Protein AF-A0AAE2ZR82-F1 (afdb_monomer)

Nearest PDB structures (foldseek):
  6e9b-assembly1_A  TM=3.070E-01  e=3.611E+00  Bacteroides ovatus ATCC 8483
  2bgp-assembly1_A  TM=2.152E-01  e=3.017E+00  Cellvibrio japonicus
  4mxt-assembly1_A-2  TM=1.573E-01  e=1.027E+00  Bacteroides uniformis ATCC 8492
  4gt8-assembly1_A  TM=3.073E-01  e=7.865E+00  Staphylococcus aureus subsp. aureus Mu50
  7nkx-assembly1_A  TM=1.445E-01  e=1.305E+00  Saccharomyces cerevisiae

Foldseek 3Di:
DDPVVVCPFDKDKDKFFLDALVLVVLLDFPLFFKKKKWQAFPPPDPAFDWDFAAPDPPGGTDTDTDHGDGDIDMDTPVVCVVCSVVVRVRQQPAWIWMWTFNDDADPPLDLVVDPDNVVNVVNCVVRGTAKIWTGGGRRGMIMIMGTDDVSVVVCVVVCSVVVRNVD

pLDDT: mean 83.75, std 14.33, range [35.53, 97.88]

Mean predicted aligned error: 7.63 Å

Sequence (167 aa):
MNASDLFQEEIFDFLIDNADYQHVRALLLPSASYIRLYDHYPIASMDWWRVSVPLSETGPNRQVDVSGLRMTVDLKLTEFRDVLGELEKSMIGSGLTLVQSHRPLPGNLHPRGFRREDTMLRVLKKNSAALLVELPHRVETAGFTVFGRRNYDYLVENQIIEAIEGA

Secondary structure (DSSP, 8-state):
--GGGS----EEEEEETT--HHHHHHH--TT--EEEEEEE---SS--SEEEEEESSTTSPEEEEEE----EEEEEEHHHHHHHHHHHHHHHTSS-EEEEEESSPPPTT--GGG-S-HHHHHHHHHHTTEEEEEEESSTTSPEEEEEESHHHHHHHHHTTHHHHHHT-

Organism: NCBI:txid2865987

Solvent-accessible surface area (backbone atoms only — not comparable to full-atom values): 9627 Å² total; per-residue (Å²): 136,66,82,75,72,80,58,76,81,50,65,50,75,50,75,39,72,58,30,47,66,66,57,55,61,67,67,60,57,90,86,31,52,22,33,36,36,43,68,36,54,77,73,79,81,60,64,71,43,78,45,75,45,51,90,45,98,88,46,71,67,40,83,43,72,45,79,60,70,67,39,73,46,80,41,44,40,72,59,44,63,71,45,45,73,60,46,51,69,40,29,72,85,36,44,48,39,39,39,32,9,63,43,84,66,63,92,85,72,52,74,89,77,47,95,44,66,76,58,34,54,53,51,42,46,76,47,37,32,38,35,40,37,42,30,68,37,63,57,32,64,20,44,37,39,32,38,36,61,73,58,46,50,52,36,54,79,67,41,46,57,61,59,60,78,74,106

Structure (mmCIF, N/CA/C/O backbone):
data_AF-A0AAE2ZR82-F1
#
_entry.id   AF-A0AAE2ZR82-F1
#
loop_
_atom_site.group_PDB
_atom_site.id
_atom_site.type_symbol
_atom_site.label_atom_id
_atom_site.label_alt_id
_atom_site.label_comp_id
_atom_site.label_asym_id
_atom_site.label_entity_id
_atom_site.label_seq_id
_atom_site.pdbx_PDB_ins_code
_atom_site.Cartn_x
_atom_site.Cartn_y
_atom_site.Cartn_z
_atom_site.occupancy
_atom_site.B_iso_or_equiv
_atom_site.auth_seq_id
_atom_site.auth_comp_id
_atom_site.auth_asym_id
_atom_site.auth_atom_id
_atom_site.pdbx_PDB_model_num
ATOM 1 N N . MET A 1 1 ? 13.254 7.097 33.124 1.00 43.00 1 MET A N 1
ATOM 2 C CA . MET A 1 1 ? 12.320 6.717 32.044 1.00 43.00 1 MET A CA 1
ATOM 3 C C . MET A 1 1 ? 12.969 7.111 30.733 1.00 43.00 1 MET A C 1
ATOM 5 O O . MET A 1 1 ? 13.147 8.302 30.508 1.00 43.00 1 MET A O 1
ATOM 9 N N . ASN A 1 2 ? 13.430 6.139 29.944 1.00 35.53 2 ASN A N 1
ATOM 10 C CA . ASN A 1 2 ? 14.001 6.416 28.629 1.00 35.53 2 ASN A CA 1
ATOM 11 C C . ASN A 1 2 ? 12.865 6.703 27.643 1.00 35.53 2 ASN A C 1
ATOM 13 O O . ASN A 1 2 ? 11.864 5.994 27.620 1.00 35.53 2 ASN A O 1
ATOM 17 N N . ALA A 1 3 ? 13.039 7.712 26.788 1.00 41.47 3 ALA A N 1
ATOM 18 C CA . ALA A 1 3 ? 12.093 8.038 25.717 1.00 41.47 3 ALA A CA 1
ATOM 19 C C . ALA A 1 3 ? 11.936 6.912 24.665 1.00 41.47 3 ALA A C 1
ATOM 21 O O . ALA A 1 3 ? 11.084 7.011 23.787 1.00 41.47 3 ALA A O 1
ATOM 22 N N . SER A 1 4 ? 12.736 5.843 24.760 1.00 41.78 4 SER A N 1
ATOM 23 C CA . SER A 1 4 ? 12.647 4.640 23.927 1.00 41.78 4 SER A CA 1
ATOM 24 C C . SER A 1 4 ? 11.489 3.710 24.292 1.00 41.78 4 SER A C 1
ATOM 26 O O . SER A 1 4 ? 11.117 2.890 23.462 1.00 41.78 4 SER A O 1
ATOM 28 N N . ASP A 1 5 ? 10.902 3.846 25.486 1.00 39.94 5 ASP A N 1
ATOM 29 C CA . ASP A 1 5 ? 9.822 2.962 25.957 1.00 39.94 5 ASP A CA 1
ATOM 30 C C . ASP A 1 5 ? 8.414 3.522 25.656 1.00 39.94 5 ASP A C 1
ATOM 32 O O . ASP A 1 5 ? 7.413 2.857 25.898 1.00 39.94 5 ASP A O 1
ATOM 36 N N . LEU A 1 6 ? 8.319 4.740 25.099 1.00 39.84 6 LEU A N 1
ATOM 37 C CA . LEU A 1 6 ? 7.052 5.412 24.751 1.00 39.84 6 LEU A CA 1
ATOM 38 C C . LEU A 1 6 ? 6.513 5.056 23.355 1.00 39.84 6 LEU A C 1
ATOM 40 O O . LEU A 1 6 ? 5.432 5.501 22.978 1.00 39.84 6 LEU A O 1
ATOM 44 N N . PHE A 1 7 ? 7.243 4.239 22.599 1.00 44.28 7 PHE A N 1
ATOM 45 C CA . PHE A 1 7 ? 6.804 3.697 21.318 1.00 44.28 7 PHE A CA 1
ATOM 46 C C . PHE A 1 7 ? 7.001 2.185 21.336 1.00 44.28 7 PHE A C 1
ATOM 48 O O . PHE A 1 7 ? 7.851 1.660 20.621 1.00 44.28 7 PHE A O 1
ATOM 55 N N . GLN A 1 8 ? 6.219 1.461 22.143 1.00 50.34 8 GLN A N 1
ATOM 56 C CA . GLN A 1 8 ? 5.951 0.073 21.778 1.00 50.34 8 GLN A CA 1
ATOM 57 C C . GLN A 1 8 ? 5.352 0.113 20.373 1.00 50.34 8 GLN A C 1
ATOM 59 O O . GLN A 1 8 ? 4.306 0.712 20.123 1.00 50.34 8 GLN A O 1
ATOM 64 N N . GLU A 1 9 ? 6.134 -0.386 19.421 1.00 65.00 9 GLU A N 1
ATOM 65 C CA . GLU A 1 9 ? 5.875 -0.267 18.002 1.00 65.00 9 GLU A CA 1
ATOM 66 C C . GLU A 1 9 ? 4.722 -1.200 17.617 1.00 65.00 9 GLU A C 1
ATOM 68 O O . GLU A 1 9 ? 4.932 -2.193 16.941 1.00 65.00 9 GLU A O 1
ATOM 73 N N . GLU A 1 10 ? 3.488 -0.850 17.972 1.00 86.81 10 GLU A N 1
ATOM 74 C CA . GLU A 1 10 ? 2.345 -1.706 17.662 1.00 86.81 10 GLU A CA 1
ATOM 75 C C . GLU A 1 10 ? 2.075 -1.715 16.145 1.00 86.81 10 GLU A C 1
ATOM 77 O O . GLU A 1 10 ? 1.892 -0.666 15.507 1.00 86.81 10 GLU A O 1
ATOM 82 N N . ILE A 1 11 ? 2.174 -2.910 15.572 1.00 92.94 11 ILE A N 1
ATOM 83 C CA . ILE A 1 11 ? 1.832 -3.288 14.203 1.00 92.94 11 ILE A CA 1
ATOM 84 C C . ILE A 1 11 ? 0.891 -4.477 14.364 1.00 92.94 11 ILE A C 1
ATOM 86 O O . ILE A 1 11 ? 1.182 -5.375 15.155 1.00 92.94 11 ILE A O 1
ATOM 90 N N . PHE A 1 12 ? -0.245 -4.434 13.681 1.00 93.75 12 PHE A N 1
ATOM 91 C CA . PHE A 1 12 ? -1.284 -5.449 13.785 1.00 93.75 12 PHE A CA 1
ATOM 92 C C . PHE A 1 12 ? -1.495 -6.060 12.413 1.00 93.75 12 PHE A C 1
ATOM 94 O O . PHE A 1 12 ? -1.880 -5.346 11.489 1.00 93.75 12 PHE A O 1
ATOM 101 N N . ASP A 1 13 ? -1.250 -7.359 12.307 1.00 91.88 13 ASP A N 1
ATOM 102 C CA . ASP A 1 13 ? -1.393 -8.112 11.069 1.00 91.88 13 ASP A CA 1
ATOM 103 C C . ASP A 1 13 ? -2.589 -9.050 11.175 1.00 91.88 13 ASP A C 1
ATOM 105 O O . ASP A 1 13 ? -2.783 -9.711 12.199 1.00 91.88 13 ASP A O 1
ATOM 109 N N . PHE A 1 14 ? -3.381 -9.118 10.114 1.00 90.06 14 PHE A N 1
ATOM 110 C CA . PHE A 1 14 ? -4.465 -10.081 9.985 1.00 90.06 14 PHE A CA 1
ATOM 111 C C . PHE A 1 14 ? -4.608 -10.533 8.535 1.00 90.06 14 PHE A C 1
ATOM 113 O O . PHE A 1 14 ? -4.217 -9.840 7.590 1.00 90.06 14 PHE A O 1
ATOM 120 N N . LEU A 1 15 ? -5.145 -11.739 8.386 1.00 91.00 15 LEU A N 1
ATOM 121 C CA . LEU A 1 15 ? -5.380 -12.385 7.106 1.00 91.00 15 LEU A CA 1
ATOM 122 C C . LEU A 1 15 ? -6.882 -12.498 6.892 1.00 91.00 15 LEU A C 1
ATOM 124 O O . LEU A 1 15 ? -7.609 -12.845 7.818 1.00 91.00 15 LEU A O 1
ATOM 128 N N . ILE A 1 16 ? -7.328 -12.217 5.674 1.00 88.81 16 ILE A N 1
ATOM 129 C CA . ILE A 1 16 ? -8.729 -12.374 5.282 1.00 88.81 16 ILE A CA 1
ATOM 130 C C . ILE A 1 16 ? -8.761 -13.292 4.070 1.00 88.81 16 ILE A C 1
ATOM 132 O O . ILE A 1 16 ? -8.186 -12.970 3.027 1.00 88.81 16 ILE A O 1
ATOM 136 N N . ASP A 1 17 ? -9.415 -14.439 4.220 1.00 88.12 17 ASP A N 1
ATOM 137 C CA . ASP A 1 17 ? -9.638 -15.382 3.129 1.00 88.12 17 ASP A CA 1
ATOM 138 C C . ASP A 1 17 ? -10.736 -14.883 2.191 1.00 88.12 17 ASP A C 1
ATOM 140 O O . ASP A 1 17 ? -11.634 -14.147 2.591 1.00 88.12 17 ASP A O 1
ATOM 144 N N . ASN A 1 18 ? -10.669 -15.294 0.921 1.00 85.62 18 ASN A N 1
ATOM 145 C CA . ASN A 1 18 ? -11.604 -14.867 -0.124 1.00 85.62 18 ASN A CA 1
ATOM 146 C C . ASN A 1 18 ? -11.736 -13.338 -0.242 1.00 85.62 18 ASN A C 1
ATOM 148 O O . ASN A 1 18 ? -12.786 -12.822 -0.633 1.00 85.62 18 ASN A O 1
ATOM 152 N N . ALA A 1 19 ? -10.661 -12.612 0.070 1.00 85.44 19 ALA A N 1
ATOM 153 C CA . ALA A 1 19 ? -10.694 -11.167 0.102 1.00 85.44 19 ALA A CA 1
ATOM 154 C C . ALA A 1 19 ? -10.968 -10.589 -1.292 1.00 85.44 19 ALA A C 1
ATOM 156 O O . ALA A 1 19 ? -10.510 -11.062 -2.341 1.00 85.44 19 ALA A O 1
ATOM 157 N N . ASP A 1 20 ? -11.720 -9.501 -1.285 1.00 83.19 20 ASP A N 1
ATOM 158 C CA . ASP A 1 20 ? -12.062 -8.728 -2.464 1.00 83.19 20 ASP A CA 1
ATOM 159 C C . ASP A 1 20 ? -11.950 -7.226 -2.171 1.00 83.19 20 ASP A C 1
ATOM 161 O O . ASP A 1 20 ? -11.528 -6.782 -1.101 1.00 83.19 20 ASP A O 1
ATOM 165 N N . TYR A 1 21 ? -12.318 -6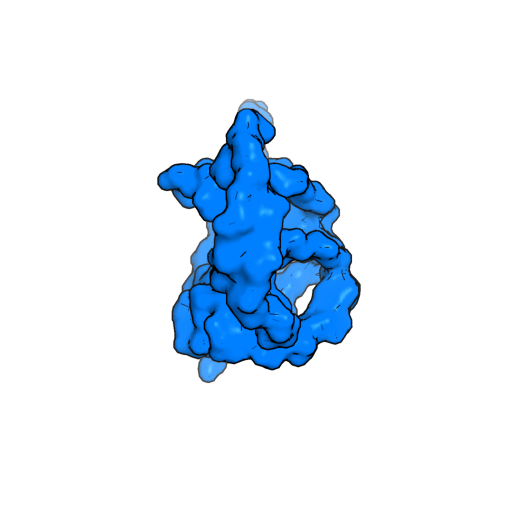.411 -3.150 1.00 81.12 21 TYR A N 1
ATOM 166 C CA . TYR A 1 21 ? -12.215 -4.963 -3.044 1.00 81.12 21 TYR A CA 1
ATOM 167 C C . TYR A 1 21 ? -13.158 -4.346 -1.994 1.00 81.12 21 TYR A C 1
ATOM 169 O O . TYR A 1 21 ? -12.875 -3.239 -1.533 1.00 81.12 21 TYR A O 1
ATOM 177 N N . GLN A 1 22 ? -14.256 -5.008 -1.605 1.00 85.00 22 GLN A N 1
ATOM 178 C CA . GLN A 1 22 ? -15.147 -4.496 -0.558 1.00 85.00 22 GLN A CA 1
ATOM 179 C C . GLN A 1 22 ? -14.446 -4.548 0.797 1.00 85.00 22 GLN A C 1
ATOM 181 O O . GLN A 1 22 ? -14.519 -3.585 1.560 1.00 85.00 22 GLN A O 1
ATOM 186 N N . HIS A 1 23 ? -13.671 -5.605 1.040 1.00 87.75 23 HIS A N 1
ATOM 187 C CA . HIS A 1 23 ? -12.809 -5.716 2.214 1.00 87.75 23 HIS A CA 1
ATOM 188 C C . HIS A 1 23 ? -11.757 -4.602 2.241 1.00 87.75 23 HIS A C 1
ATOM 190 O O . HIS A 1 23 ? -11.628 -3.886 3.234 1.00 87.75 23 HIS A O 1
ATOM 196 N N . VAL A 1 24 ? -11.067 -4.376 1.113 1.00 87.75 24 VAL A N 1
ATOM 197 C CA . VAL A 1 24 ? -10.099 -3.273 0.987 1.00 87.75 24 VAL A CA 1
ATOM 198 C C . VAL A 1 24 ? -10.772 -1.933 1.274 1.00 87.75 24 VAL A C 1
ATOM 200 O O . VAL A 1 24 ? -10.245 -1.144 2.054 1.00 87.75 24 VAL A O 1
ATOM 203 N N . ARG A 1 25 ? -11.950 -1.684 0.689 1.00 88.75 25 ARG A N 1
ATOM 204 C CA . ARG A 1 25 ? -12.726 -0.453 0.887 1.00 88.75 25 ARG A CA 1
ATOM 205 C C . ARG A 1 25 ? -13.078 -0.224 2.353 1.00 88.75 25 ARG A C 1
ATOM 207 O O . ARG A 1 25 ? -12.949 0.905 2.824 1.00 88.75 25 ARG A O 1
ATOM 214 N N . ALA A 1 26 ? -13.548 -1.266 3.034 1.00 89.75 26 ALA A N 1
ATOM 215 C CA . ALA A 1 26 ? -13.963 -1.208 4.429 1.00 89.75 26 ALA A CA 1
ATOM 216 C C . ALA A 1 26 ? -12.782 -0.906 5.364 1.00 89.75 26 ALA A C 1
ATOM 218 O O . ALA A 1 26 ? -12.940 -0.157 6.323 1.00 89.75 26 ALA A O 1
ATOM 219 N N . LEU A 1 27 ? -11.590 -1.415 5.042 1.00 91.44 27 LEU A N 1
ATOM 220 C CA . LEU A 1 27 ? -10.386 -1.268 5.864 1.00 91.44 27 LEU A CA 1
ATOM 221 C C . LEU A 1 27 ? -9.621 0.048 5.646 1.00 91.44 27 LEU A C 1
ATOM 223 O O . LEU A 1 27 ? -8.691 0.341 6.398 1.00 91.44 27 LEU A O 1
ATOM 227 N N . LEU A 1 28 ? -10.001 0.871 4.661 1.00 93.06 28 LEU A N 1
ATOM 228 C CA . LEU A 1 28 ? -9.364 2.172 4.436 1.00 93.06 28 LEU A CA 1
ATOM 229 C C . LEU A 1 28 ? -9.555 3.109 5.634 1.00 93.06 28 LEU A C 1
ATOM 231 O O . LEU A 1 28 ? -10.672 3.485 5.997 1.00 93.06 28 LEU A O 1
ATOM 235 N N . LEU A 1 29 ? -8.445 3.610 6.168 1.00 94.50 29 LEU A N 1
ATOM 236 C CA . LEU A 1 29 ? -8.439 4.473 7.342 1.00 94.50 29 LEU A CA 1
ATOM 237 C C . LEU A 1 29 ? -8.735 5.927 6.946 1.00 94.50 29 LEU A C 1
ATOM 239 O O . LEU A 1 29 ? -7.966 6.524 6.191 1.00 94.50 29 LEU A O 1
ATOM 243 N N . PRO A 1 30 ? -9.789 6.578 7.466 1.00 93.19 30 PRO A N 1
ATOM 244 C CA . PRO A 1 30 ? -10.100 7.966 7.110 1.00 93.19 30 PRO A CA 1
ATOM 245 C C . PRO A 1 30 ? -9.037 8.969 7.590 1.00 93.19 30 PRO A C 1
ATOM 247 O O . PRO A 1 30 ? -8.981 10.092 7.098 1.00 93.19 30 PRO A O 1
ATOM 250 N N . SER A 1 31 ? -8.191 8.576 8.545 1.00 91.94 31 SER A N 1
ATOM 251 C CA . SER A 1 31 ? -7.114 9.398 9.104 1.00 91.94 31 SER A CA 1
ATOM 252 C C . SER A 1 31 ? -5.905 9.558 8.168 1.00 91.94 31 SER A C 1
ATOM 254 O O . SER A 1 31 ? -5.072 10.439 8.403 1.00 91.94 31 SER A O 1
ATOM 256 N N . ALA A 1 32 ? -5.772 8.724 7.130 1.00 95.00 32 ALA A N 1
ATOM 257 C CA . ALA A 1 32 ? -4.605 8.674 6.252 1.00 95.00 32 ALA A CA 1
ATOM 258 C C . ALA A 1 32 ? -4.948 9.110 4.819 1.00 95.00 32 ALA A C 1
ATOM 260 O O . ALA A 1 32 ? -5.743 8.480 4.127 1.00 95.00 32 ALA A O 1
ATOM 261 N N . SER A 1 33 ? -4.338 10.207 4.367 1.00 96.31 33 SER A N 1
ATOM 262 C CA . SER A 1 33 ? -4.772 10.933 3.166 1.00 96.31 33 SER A CA 1
ATOM 263 C C . SER A 1 33 ? -4.122 10.493 1.859 1.00 96.31 33 SER A C 1
ATOM 265 O O . SER A 1 33 ? -4.535 10.985 0.812 1.00 96.31 33 SER A O 1
ATOM 267 N N . TYR A 1 34 ? -3.103 9.639 1.894 1.00 97.69 34 TYR A N 1
ATOM 268 C CA . TYR A 1 34 ? -2.329 9.258 0.713 1.00 97.69 34 TYR A CA 1
ATOM 269 C C . TYR A 1 34 ? -2.387 7.757 0.505 1.00 97.69 34 TYR A C 1
ATOM 271 O O . TYR A 1 34 ? -2.365 6.996 1.471 1.00 97.69 34 TYR A O 1
ATOM 279 N N . ILE A 1 35 ? -2.454 7.351 -0.755 1.00 95.62 35 ILE A N 1
ATOM 280 C CA . ILE A 1 35 ? -2.451 5.961 -1.182 1.00 95.62 35 ILE A CA 1
ATOM 281 C C . ILE A 1 35 ? -1.408 5.807 -2.273 1.00 95.62 35 ILE A C 1
ATOM 283 O O . ILE A 1 35 ? -1.417 6.544 -3.256 1.00 95.62 35 ILE A O 1
ATOM 287 N N . ARG A 1 36 ? -0.531 4.821 -2.106 1.00 95.25 36 ARG A N 1
ATOM 288 C CA . ARG A 1 36 ? 0.356 4.351 -3.160 1.00 95.25 36 ARG A CA 1
ATOM 289 C C . ARG A 1 36 ? -0.045 2.947 -3.570 1.00 95.25 36 ARG A C 1
ATOM 291 O O . ARG A 1 36 ? -0.074 2.044 -2.735 1.00 95.25 36 ARG A O 1
ATOM 298 N N . LEU A 1 37 ? -0.315 2.779 -4.856 1.00 91.50 37 LEU A N 1
ATOM 299 C CA . LEU A 1 37 ? -0.520 1.488 -5.497 1.00 91.50 37 LEU A CA 1
ATOM 300 C C . LEU A 1 37 ? 0.799 1.044 -6.103 1.00 91.50 37 LEU A C 1
ATOM 302 O O . LEU A 1 37 ? 1.376 1.763 -6.917 1.00 91.50 37 LEU A O 1
ATOM 306 N N . TYR A 1 38 ? 1.279 -0.120 -5.697 1.00 89.88 38 TYR A N 1
ATOM 307 C CA . TYR A 1 38 ? 2.506 -0.708 -6.208 1.00 89.88 38 TYR A CA 1
ATOM 308 C C . TYR A 1 38 ? 2.201 -1.722 -7.293 1.00 89.88 38 TYR A C 1
ATOM 310 O O . TYR A 1 38 ? 1.211 -2.449 -7.215 1.00 89.88 38 TYR A O 1
ATOM 318 N N . ASP A 1 39 ? 3.099 -1.789 -8.275 1.00 83.62 39 ASP A N 1
ATOM 319 C CA . ASP A 1 39 ? 3.058 -2.780 -9.346 1.00 83.62 39 ASP A CA 1
ATOM 320 C C . ASP A 1 39 ? 1.705 -2.857 -10.089 1.00 83.62 39 ASP A C 1
ATOM 322 O O . ASP A 1 39 ? 1.363 -3.894 -10.660 1.00 83.62 39 ASP A O 1
ATOM 326 N N . HIS A 1 40 ? 0.934 -1.763 -10.097 1.00 78.06 40 HIS A N 1
ATOM 327 C CA . HIS A 1 40 ? -0.403 -1.730 -10.671 1.00 78.06 40 HIS A CA 1
ATOM 328 C C . HIS A 1 40 ? -0.343 -1.824 -12.198 1.00 78.06 40 HIS A C 1
ATOM 330 O O . HIS A 1 40 ? 0.505 -1.201 -12.847 1.00 78.06 40 HIS A O 1
ATOM 336 N N . TYR A 1 41 ? -1.273 -2.595 -12.760 1.00 72.94 41 TYR A N 1
ATOM 337 C CA . TYR A 1 41 ? -1.388 -2.848 -14.187 1.00 72.94 41 TYR A CA 1
ATOM 338 C C . TYR A 1 41 ? -2.736 -2.319 -14.700 1.00 72.94 41 TYR A C 1
ATOM 340 O O . TYR A 1 41 ? -3.773 -2.927 -14.425 1.00 72.94 41 TYR A O 1
ATOM 348 N N . PRO A 1 42 ? -2.774 -1.202 -15.445 1.00 63.53 42 PRO A N 1
ATOM 349 C CA . PRO A 1 42 ? -3.993 -0.814 -16.137 1.00 63.53 42 PRO A CA 1
ATOM 350 C C . PRO A 1 42 ? -4.257 -1.843 -17.248 1.00 63.53 42 PRO A C 1
ATOM 352 O O . PRO A 1 42 ? -3.535 -1.893 -18.238 1.00 63.53 42 PRO A O 1
ATOM 355 N N . ILE A 1 43 ? -5.292 -2.677 -17.088 1.00 62.22 43 ILE A N 1
ATOM 356 C CA . ILE A 1 43 ? -5.627 -3.791 -18.004 1.00 62.22 43 ILE A CA 1
ATOM 357 C C . ILE A 1 43 ? -5.975 -3.346 -19.443 1.00 62.22 43 ILE A C 1
ATOM 359 O O . ILE A 1 43 ? -6.107 -4.170 -20.344 1.00 62.22 43 ILE A O 1
ATOM 363 N N . ALA A 1 44 ? -6.050 -2.050 -19.729 1.00 50.81 44 ALA A N 1
ATOM 364 C CA . ALA A 1 44 ? -6.260 -1.576 -21.087 1.00 50.81 44 ALA A CA 1
ATOM 365 C C . ALA A 1 44 ? -4.930 -1.446 -21.861 1.00 50.81 44 ALA A C 1
ATOM 367 O O . ALA A 1 44 ? -4.250 -0.424 -21.798 1.00 50.81 44 ALA A O 1
ATOM 368 N N . SER A 1 45 ? -4.634 -2.433 -22.712 1.00 49.69 45 SER A N 1
ATOM 369 C CA . SER A 1 45 ? -3.947 -2.239 -24.008 1.00 49.69 45 SER A CA 1
ATOM 370 C C . SER A 1 45 ? -2.451 -1.879 -24.044 1.00 49.69 45 SER A C 1
ATOM 372 O O . SER A 1 45 ? -1.998 -1.262 -25.005 1.00 49.69 45 SER A O 1
ATOM 374 N N . MET A 1 46 ? -1.641 -2.320 -23.081 1.00 52.19 46 MET A N 1
ATOM 375 C CA . MET A 1 46 ? -0.188 -2.428 -23.301 1.00 52.19 46 MET A CA 1
ATOM 376 C C . MET A 1 46 ? 0.180 -3.870 -23.667 1.00 52.19 46 MET A C 1
ATOM 378 O O . MET A 1 46 ? 0.926 -4.558 -22.965 1.00 52.19 46 MET A O 1
ATOM 382 N N . ASP A 1 47 ? -0.411 -4.320 -24.775 1.00 57.47 47 ASP A N 1
ATOM 383 C CA . ASP A 1 47 ? 0.025 -5.508 -25.499 1.00 57.47 47 ASP A CA 1
ATOM 384 C C . ASP A 1 47 ? 1.424 -5.260 -26.059 1.00 57.47 47 ASP A C 1
ATOM 386 O O . ASP A 1 47 ? 1.720 -4.154 -26.511 1.00 57.47 47 ASP A O 1
ATOM 390 N N . TRP A 1 48 ? 2.266 -6.295 -25.988 1.00 61.22 48 TRP A N 1
ATOM 391 C CA . TRP A 1 48 ? 3.616 -6.406 -26.548 1.00 61.22 48 TRP A CA 1
ATOM 392 C C . TRP A 1 48 ? 3.969 -5.281 -27.526 1.00 61.22 48 TRP A C 1
ATOM 394 O O . TRP A 1 48 ? 3.614 -5.336 -28.704 1.00 61.22 48 TRP A O 1
ATOM 404 N N . TRP A 1 49 ? 4.682 -4.261 -27.048 1.00 74.94 49 TRP A N 1
ATOM 405 C CA . TRP A 1 49 ? 5.169 -3.192 -27.913 1.00 74.94 49 TRP A CA 1
ATOM 406 C C . TRP A 1 49 ? 6.684 -3.233 -27.981 1.00 74.94 49 TRP A C 1
ATOM 408 O O . TRP A 1 49 ? 7.384 -3.500 -26.998 1.00 74.94 49 TRP A O 1
ATOM 418 N N . ARG A 1 50 ? 7.187 -2.955 -29.180 1.00 83.81 50 ARG A N 1
ATOM 419 C CA . ARG A 1 50 ? 8.615 -2.880 -29.432 1.00 83.81 50 ARG A CA 1
ATOM 420 C C . ARG A 1 50 ? 9.106 -1.478 -29.117 1.00 83.81 50 ARG A C 1
ATOM 422 O O . ARG A 1 50 ? 8.600 -0.502 -29.671 1.00 83.81 50 ARG A O 1
ATOM 429 N N . VAL A 1 51 ? 10.088 -1.367 -28.234 1.00 88.88 51 VAL A N 1
ATOM 430 C CA . VAL A 1 51 ? 10.636 -0.080 -27.797 1.00 88.88 51 VAL A CA 1
ATOM 431 C C . VAL A 1 51 ? 12.152 -0.152 -27.661 1.00 88.88 51 VAL A C 1
ATOM 433 O O . VAL A 1 51 ? 12.729 -1.208 -27.409 1.00 88.88 51 VAL A O 1
ATOM 436 N N . SER A 1 52 ? 12.803 0.997 -27.841 1.00 92.56 52 SER A N 1
ATOM 437 C CA . SER A 1 52 ? 14.237 1.164 -27.624 1.00 92.56 52 SER A CA 1
ATOM 438 C C . SER A 1 52 ? 14.488 1.700 -26.215 1.00 92.56 52 SER A C 1
ATOM 440 O O . SER A 1 52 ? 14.270 2.886 -25.974 1.00 92.56 52 SER A O 1
ATOM 442 N N . VAL A 1 53 ? 14.932 0.847 -25.289 1.00 89.25 53 VAL A N 1
ATOM 443 C CA . VAL A 1 53 ? 15.198 1.225 -23.885 1.00 89.25 53 VAL A CA 1
ATOM 444 C C . VAL A 1 53 ? 16.548 0.690 -23.403 1.00 89.25 53 VAL A C 1
ATOM 446 O O . VAL A 1 53 ? 17.003 -0.349 -23.896 1.00 89.25 53 VAL A O 1
ATOM 449 N N . PRO A 1 54 ? 17.231 1.378 -22.473 1.00 91.12 54 PRO A N 1
ATOM 450 C CA . PRO A 1 54 ? 18.438 0.849 -21.856 1.00 91.12 54 PRO A CA 1
ATOM 451 C C . PRO A 1 54 ? 18.063 -0.233 -20.834 1.00 91.12 54 PRO A C 1
ATOM 453 O O . PRO A 1 54 ? 17.107 -0.086 -20.078 1.00 91.12 54 PRO A O 1
ATOM 456 N N . LEU A 1 55 ? 18.824 -1.330 -20.797 1.00 87.00 55 LEU A N 1
ATOM 457 C CA . LEU A 1 55 ? 18.626 -2.405 -19.807 1.00 87.00 55 LEU A CA 1
ATOM 458 C C . LEU A 1 55 ? 19.374 -2.154 -18.483 1.00 87.00 55 LEU A C 1
ATOM 460 O O . LEU A 1 55 ? 19.252 -2.937 -17.546 1.00 87.00 55 LEU A O 1
ATOM 464 N N . SER A 1 56 ? 20.172 -1.089 -18.410 1.00 90.69 56 SER A N 1
ATOM 465 C CA . SER A 1 56 ? 20.902 -0.646 -17.219 1.00 90.69 56 SER A CA 1
ATOM 466 C C . SER A 1 56 ? 21.140 0.864 -17.281 1.00 90.69 56 SER A C 1
ATOM 468 O O . SER A 1 56 ? 21.121 1.439 -18.366 1.00 90.69 56 SER A O 1
ATOM 470 N N . GLU A 1 57 ? 21.411 1.503 -16.139 1.00 87.81 57 GLU A N 1
ATOM 471 C CA . GLU A 1 57 ? 21.587 2.967 -16.045 1.00 87.81 57 GLU A CA 1
ATOM 472 C C . GLU A 1 57 ? 22.644 3.534 -17.007 1.00 87.81 57 GLU A C 1
ATOM 474 O O . GLU A 1 57 ? 22.498 4.642 -17.513 1.00 87.81 57 GLU A O 1
ATOM 479 N N . THR A 1 58 ? 23.704 2.772 -17.278 1.00 94.75 58 THR A N 1
ATOM 480 C CA . THR A 1 58 ? 24.821 3.178 -18.146 1.00 94.75 58 THR A CA 1
ATOM 481 C C . THR A 1 58 ? 24.849 2.439 -19.485 1.00 94.75 58 THR A C 1
ATOM 483 O O . THR A 1 58 ? 25.780 2.612 -20.273 1.00 94.75 58 THR A O 1
ATOM 486 N N . GLY A 1 59 ? 23.867 1.574 -19.747 1.00 93.38 59 GLY A N 1
ATOM 487 C CA . GLY A 1 59 ? 23.828 0.731 -20.937 1.00 93.38 59 GLY A CA 1
ATOM 488 C C . GLY A 1 59 ? 23.297 1.465 -22.173 1.00 93.38 59 GLY A C 1
ATOM 489 O O . GLY A 1 59 ? 22.505 2.397 -22.048 1.00 93.38 59 GLY A O 1
ATOM 490 N N . PRO A 1 60 ? 23.675 1.033 -23.391 1.00 95.19 60 PRO A N 1
ATOM 491 C CA . PRO A 1 60 ? 23.059 1.549 -24.606 1.00 95.19 60 PRO A CA 1
ATOM 492 C C . PRO A 1 60 ? 21.604 1.080 -24.719 1.00 95.19 60 PRO A C 1
ATOM 494 O O . PRO A 1 60 ? 21.248 -0.005 -24.244 1.00 95.19 60 PRO A O 1
ATOM 497 N N . ASN A 1 61 ? 20.781 1.857 -25.424 1.00 93.56 61 ASN A N 1
ATOM 498 C CA . ASN A 1 61 ? 19.417 1.447 -25.741 1.00 93.56 61 ASN A CA 1
ATOM 499 C C . ASN A 1 61 ? 19.409 0.199 -26.632 1.00 93.56 61 ASN A C 1
ATOM 501 O O . ASN A 1 61 ? 20.232 0.048 -27.539 1.00 93.56 61 ASN A O 1
ATOM 505 N N . ARG A 1 62 ? 18.445 -0.690 -26.386 1.00 92.75 62 ARG A N 1
ATOM 506 C CA . ARG A 1 62 ? 18.221 -1.916 -27.155 1.00 92.75 62 ARG A CA 1
ATOM 507 C C . ARG A 1 62 ? 16.766 -1.992 -27.583 1.00 92.75 62 ARG A C 1
ATOM 509 O O . ARG A 1 62 ? 15.882 -1.609 -26.827 1.00 92.75 62 ARG A O 1
ATOM 516 N N . GLN A 1 63 ? 16.536 -2.523 -28.781 1.00 94.75 63 GLN A N 1
ATOM 517 C CA . GLN A 1 63 ? 15.195 -2.847 -29.260 1.00 94.75 63 GLN A CA 1
ATOM 518 C C . GLN A 1 63 ? 14.706 -4.108 -28.550 1.00 94.75 63 GLN A C 1
ATOM 520 O O . GLN A 1 63 ? 15.279 -5.178 -28.756 1.00 94.75 63 GLN A O 1
ATOM 525 N N . VAL A 1 64 ? 13.671 -3.971 -27.729 1.00 88.94 64 VAL A N 1
ATOM 526 C CA . VAL A 1 64 ? 13.076 -5.061 -26.950 1.00 88.94 64 VAL A CA 1
ATOM 527 C C . VAL A 1 64 ? 11.566 -5.066 -27.121 1.00 88.94 64 VAL A C 1
ATOM 529 O O . VAL A 1 64 ? 10.970 -4.020 -27.374 1.00 88.94 64 VAL A O 1
ATOM 532 N N . ASP A 1 65 ? 10.966 -6.239 -26.957 1.00 86.12 65 ASP A N 1
ATOM 533 C CA . ASP A 1 65 ? 9.521 -6.380 -26.836 1.00 86.12 65 ASP A CA 1
ATOM 534 C C . ASP A 1 65 ? 9.166 -6.346 -25.347 1.00 86.12 65 ASP A C 1
ATOM 536 O O . ASP A 1 65 ? 9.680 -7.143 -24.558 1.00 86.12 65 ASP A O 1
ATOM 540 N N . VAL A 1 66 ? 8.335 -5.385 -24.944 1.00 79.94 66 VAL A N 1
ATOM 541 C CA . VAL A 1 66 ? 7.914 -5.239 -23.547 1.00 79.94 66 VAL A CA 1
ATOM 542 C C . VAL A 1 66 ? 6.577 -5.938 -23.359 1.00 79.94 66 VAL A C 1
ATOM 544 O O . VAL A 1 66 ? 5.561 -5.517 -23.907 1.00 79.94 66 VAL A O 1
ATOM 547 N N . SER A 1 67 ? 6.575 -7.002 -22.558 1.00 73.69 67 SER A N 1
ATOM 548 C CA . SER A 1 67 ? 5.362 -7.701 -22.140 1.00 73.69 67 SER A CA 1
ATOM 549 C C . SER A 1 67 ? 4.886 -7.153 -20.791 1.00 73.69 67 SER A C 1
ATOM 551 O O . SER A 1 67 ? 5.283 -7.638 -19.730 1.00 73.69 67 SER A O 1
ATOM 553 N N . GLY A 1 68 ? 4.033 -6.131 -20.852 1.00 70.94 68 GLY A N 1
ATOM 554 C CA . GLY A 1 68 ? 3.380 -5.523 -19.698 1.00 70.94 68 GLY A CA 1
ATOM 555 C C . GLY A 1 68 ? 4.215 -4.468 -18.960 1.00 70.94 68 GLY A C 1
ATOM 556 O O . GLY A 1 68 ? 5.386 -4.668 -18.650 1.00 70.94 68 GLY A O 1
ATOM 557 N N . LEU A 1 69 ? 3.582 -3.331 -18.650 1.00 74.69 69 LEU A N 1
ATOM 558 C CA . LEU A 1 69 ? 4.143 -2.274 -17.808 1.00 74.69 69 LEU A CA 1
ATOM 559 C C . LEU A 1 69 ? 3.479 -2.296 -16.433 1.00 74.69 69 LEU A C 1
ATOM 561 O O . LEU A 1 69 ? 2.266 -2.134 -16.332 1.00 74.69 69 LEU A O 1
ATOM 565 N N . ARG A 1 70 ? 4.276 -2.437 -15.375 1.00 76.88 70 ARG A N 1
ATOM 566 C CA . ARG A 1 70 ? 3.819 -2.228 -13.998 1.00 76.88 70 ARG A CA 1
ATOM 567 C C . ARG A 1 70 ? 4.170 -0.818 -13.561 1.00 76.88 70 ARG A C 1
ATOM 569 O O . ARG A 1 70 ? 5.298 -0.373 -13.760 1.00 76.88 70 ARG A O 1
ATOM 576 N N . MET A 1 71 ? 3.209 -0.123 -12.969 1.00 82.00 71 MET A N 1
ATOM 577 C CA . MET A 1 71 ? 3.379 1.255 -12.529 1.00 82.00 71 MET A CA 1
ATOM 578 C C . MET A 1 71 ? 3.161 1.366 -11.026 1.00 82.00 71 MET A C 1
ATOM 580 O O . MET A 1 71 ? 2.280 0.725 -10.459 1.00 82.00 71 MET A O 1
ATOM 584 N N . THR A 1 72 ? 3.950 2.226 -10.389 1.00 86.69 72 THR A N 1
ATOM 585 C CA . THR A 1 72 ? 3.625 2.721 -9.052 1.00 86.69 72 THR A CA 1
ATOM 586 C C . THR A 1 72 ? 2.833 4.013 -9.205 1.00 86.69 72 THR A C 1
ATOM 588 O O . THR A 1 72 ? 3.283 4.920 -9.905 1.00 86.69 72 THR A O 1
ATOM 591 N N . VAL A 1 73 ? 1.657 4.088 -8.585 1.00 89.19 73 VAL A N 1
ATOM 592 C CA . VAL A 1 73 ? 0.737 5.226 -8.706 1.00 89.19 73 VAL A CA 1
ATOM 593 C C . VAL A 1 73 ? 0.498 5.829 -7.329 1.00 89.19 73 VAL A C 1
ATOM 595 O O . VAL A 1 73 ? 0.156 5.110 -6.394 1.00 89.19 73 VAL A O 1
ATOM 598 N N . ASP A 1 74 ? 0.664 7.144 -7.218 1.00 91.69 74 ASP A N 1
ATOM 599 C CA . ASP A 1 74 ? 0.374 7.921 -6.014 1.00 91.69 74 ASP A CA 1
ATOM 600 C C . ASP A 1 74 ? -0.937 8.688 -6.177 1.00 91.69 74 ASP A C 1
ATOM 602 O O . ASP A 1 74 ? -1.118 9.412 -7.156 1.00 91.69 74 ASP A O 1
ATOM 606 N N . LEU A 1 75 ? -1.836 8.552 -5.206 1.00 92.81 75 LEU A N 1
ATOM 607 C CA . LEU A 1 75 ? -3.166 9.155 -5.200 1.00 92.81 75 LEU A CA 1
ATOM 608 C C . LEU A 1 75 ? -3.474 9.743 -3.823 1.00 92.81 75 LEU A C 1
ATOM 610 O O . LEU A 1 75 ? -2.988 9.262 -2.792 1.00 92.81 75 LEU A O 1
ATOM 614 N N . LYS A 1 76 ? -4.342 10.754 -3.770 1.00 95.25 76 LYS A N 1
ATOM 615 C CA . LYS A 1 76 ? -5.005 11.104 -2.506 1.00 95.25 76 LYS A CA 1
ATOM 616 C C . LYS A 1 76 ? -6.100 10.087 -2.194 1.00 95.25 76 LYS A C 1
ATOM 618 O O . LYS A 1 76 ? -6.720 9.542 -3.099 1.00 95.25 76 LYS A O 1
ATOM 623 N N . LEU A 1 77 ? -6.416 9.889 -0.913 1.00 92.75 77 LEU A N 1
ATOM 624 C CA . LEU A 1 77 ? -7.493 8.995 -0.472 1.00 92.75 77 LEU A CA 1
ATOM 625 C C . LEU A 1 77 ? -8.836 9.353 -1.122 1.00 92.75 77 LEU A C 1
ATOM 627 O O . LEU A 1 77 ? -9.599 8.462 -1.476 1.00 92.75 77 LEU A O 1
ATOM 631 N N . THR A 1 78 ? -9.131 10.646 -1.270 1.00 91.50 78 THR A N 1
ATOM 632 C CA . THR A 1 78 ? -10.367 11.114 -1.912 1.00 91.50 78 THR A CA 1
ATOM 633 C C . THR A 1 78 ? -10.438 10.667 -3.368 1.00 91.50 78 THR A C 1
ATOM 635 O O . THR A 1 78 ? -11.424 10.064 -3.760 1.00 91.50 78 THR A O 1
ATOM 638 N N . GLU A 1 79 ? -9.357 10.864 -4.124 1.00 91.88 79 GLU A N 1
ATOM 639 C CA . GLU A 1 79 ? -9.258 10.455 -5.531 1.00 91.88 79 GLU A CA 1
ATOM 640 C C . GLU A 1 79 ? -9.299 8.928 -5.660 1.00 91.88 79 GLU A C 1
ATOM 642 O O . GLU A 1 79 ? -9.990 8.389 -6.517 1.00 91.88 79 GLU A O 1
ATOM 647 N N . PHE A 1 80 ? -8.611 8.215 -4.763 1.00 89.75 80 PHE A N 1
ATOM 648 C CA . PHE A 1 80 ? -8.626 6.757 -4.729 1.00 89.75 80 PHE A CA 1
ATOM 649 C C . PHE A 1 80 ? -10.034 6.195 -4.512 1.00 89.75 80 PHE A C 1
ATOM 651 O O . PHE A 1 80 ? -10.406 5.216 -5.151 1.00 89.75 80 PHE A O 1
ATOM 658 N N . ARG A 1 81 ? -10.832 6.811 -3.630 1.00 86.62 81 ARG A N 1
ATOM 659 C CA . ARG A 1 81 ? -12.221 6.393 -3.381 1.00 86.62 81 ARG A CA 1
ATOM 660 C C . ARG A 1 81 ? -13.099 6.538 -4.620 1.00 86.62 81 ARG A C 1
ATOM 662 O O . ARG A 1 81 ? -13.969 5.692 -4.814 1.00 86.62 81 ARG A O 1
ATOM 669 N N . ASP A 1 82 ? -12.852 7.554 -5.441 1.00 87.12 82 ASP A N 1
ATOM 670 C CA . ASP A 1 82 ? -13.599 7.784 -6.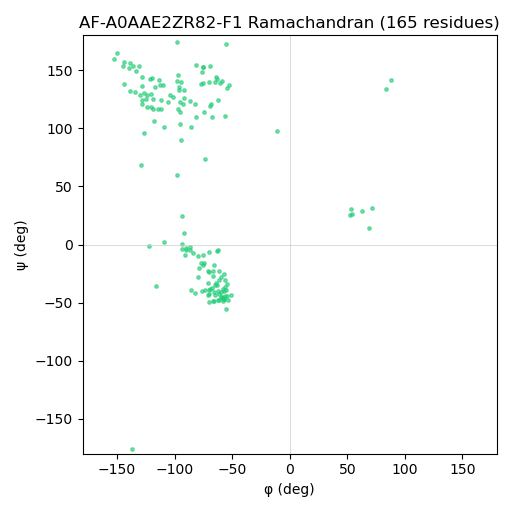679 1.00 87.12 82 ASP A CA 1
ATOM 671 C C . ASP A 1 82 ? -13.263 6.723 -7.739 1.00 87.12 82 ASP A C 1
ATOM 673 O O . ASP A 1 82 ? -14.158 6.214 -8.412 1.00 87.12 82 ASP A O 1
ATOM 677 N N . VAL A 1 83 ? -11.991 6.320 -7.834 1.00 84.12 83 VAL A N 1
ATOM 678 C CA . VAL A 1 83 ? -11.530 5.331 -8.828 1.00 84.12 83 VAL A CA 1
ATOM 679 C C . VAL A 1 83 ? -11.583 3.881 -8.338 1.00 84.12 83 VAL A C 1
ATOM 681 O O . VAL A 1 83 ? -11.327 2.961 -9.111 1.00 84.12 83 VAL A O 1
ATOM 684 N N . LEU A 1 84 ? -11.931 3.630 -7.071 1.00 79.88 84 LEU A N 1
ATOM 685 C CA . LEU A 1 84 ? -11.898 2.284 -6.485 1.00 79.88 84 LEU A CA 1
ATOM 686 C C . LEU A 1 84 ? -12.783 1.283 -7.247 1.00 79.88 84 LEU A C 1
ATOM 688 O O . LEU A 1 84 ? -12.391 0.136 -7.446 1.00 79.88 84 LEU A O 1
ATOM 692 N N . GLY A 1 85 ? -13.953 1.726 -7.716 1.00 75.88 85 GLY A N 1
ATOM 693 C CA . GLY A 1 85 ? -14.844 0.897 -8.538 1.00 75.88 85 GLY A CA 1
ATOM 694 C C . GLY A 1 85 ? -14.320 0.647 -9.959 1.00 75.88 85 GLY A C 1
ATOM 695 O O . GLY A 1 85 ? -14.691 -0.336 -10.598 1.00 75.88 85 GLY A O 1
ATOM 696 N N . GLU A 1 86 ? -13.439 1.507 -10.472 1.00 78.31 86 GLU A N 1
ATOM 697 C CA . GLU A 1 86 ? -12.740 1.273 -11.740 1.00 78.31 86 GLU A CA 1
ATOM 698 C C . GLU A 1 86 ? -11.619 0.244 -11.554 1.00 78.31 86 GLU A C 1
ATOM 700 O O . GLU A 1 86 ? -11.459 -0.655 -12.384 1.00 78.31 86 GLU A O 1
ATOM 705 N N . LEU A 1 87 ? -10.903 0.325 -10.425 1.00 75.31 87 LEU A N 1
ATOM 706 C CA . LEU A 1 87 ? -9.855 -0.622 -10.040 1.00 75.31 87 LEU A CA 1
ATOM 707 C C . LEU A 1 87 ? -10.394 -2.033 -9.798 1.00 75.31 87 LEU A C 1
ATOM 709 O O . LEU A 1 87 ? -9.716 -2.998 -10.131 1.00 75.31 87 LEU A O 1
ATOM 713 N N . GLU A 1 88 ? -11.622 -2.179 -9.293 1.00 73.44 88 GLU A N 1
ATOM 714 C CA . GLU A 1 88 ? -12.271 -3.490 -9.158 1.00 73.44 88 GLU A CA 1
ATOM 715 C C . GLU A 1 88 ? -12.222 -4.274 -10.476 1.00 73.44 88 GLU A C 1
ATOM 717 O O . GLU A 1 88 ? -11.897 -5.459 -10.480 1.00 73.44 88 GLU A O 1
ATOM 722 N N . LYS A 1 89 ? -12.495 -3.607 -11.605 1.00 70.81 89 LYS A N 1
ATOM 723 C CA . LYS A 1 89 ? -12.531 -4.245 -12.926 1.00 70.81 89 LYS A CA 1
ATOM 724 C C . LYS A 1 89 ? -11.141 -4.638 -13.422 1.00 70.81 89 LYS A C 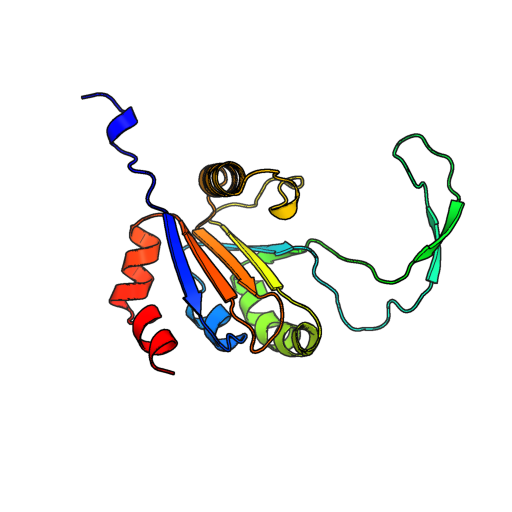1
ATOM 726 O O . LYS A 1 89 ? -11.022 -5.652 -14.105 1.00 70.81 89 LYS A O 1
ATOM 731 N N . SER A 1 90 ? -10.101 -3.871 -13.085 1.00 65.38 90 SER A N 1
ATOM 732 C CA . SER A 1 90 ? -8.717 -4.212 -13.443 1.00 65.38 90 SER A CA 1
ATOM 733 C C . SER A 1 90 ? -8.111 -5.265 -12.509 1.00 65.38 90 SER A C 1
ATOM 735 O O . SER A 1 90 ? -7.303 -6.078 -12.939 1.00 65.38 90 SER A O 1
ATOM 737 N N . MET A 1 91 ? -8.555 -5.341 -11.256 1.00 62.09 91 MET A N 1
ATOM 738 C CA . MET A 1 91 ? -8.058 -6.313 -10.280 1.00 62.09 91 MET A CA 1
ATOM 739 C C . MET A 1 91 ? -8.572 -7.746 -10.479 1.00 62.09 91 MET A C 1
ATOM 741 O O . MET A 1 91 ? -8.058 -8.669 -9.852 1.00 62.09 91 MET A O 1
ATOM 745 N N . ILE A 1 92 ? -9.548 -7.973 -11.369 1.00 57.38 92 ILE A N 1
ATOM 746 C CA . ILE A 1 92 ? -10.084 -9.319 -11.661 1.00 57.38 92 ILE A CA 1
ATOM 747 C C . ILE A 1 92 ? -8.977 -10.285 -12.132 1.00 57.38 92 ILE A C 1
ATOM 749 O O . ILE A 1 92 ? -9.105 -11.488 -11.926 1.00 57.38 92 ILE A O 1
ATOM 753 N N . GLY A 1 93 ? -7.882 -9.775 -12.712 1.00 61.62 93 GLY A N 1
ATOM 754 C CA . GLY A 1 93 ? -6.736 -10.583 -13.152 1.00 61.62 93 GLY A CA 1
ATOM 755 C C . GLY A 1 93 ? -5.384 -10.213 -12.534 1.00 61.62 93 GLY A C 1
ATOM 756 O O . GLY A 1 93 ? -4.387 -10.853 -12.858 1.00 61.62 93 GLY A O 1
ATOM 757 N N . SER A 1 94 ? -5.315 -9.191 -11.678 1.00 66.62 94 SER A N 1
ATOM 758 C CA . SER A 1 94 ? -4.058 -8.718 -11.092 1.00 66.62 94 SER A CA 1
ATOM 759 C C . SER A 1 94 ? -4.239 -8.382 -9.621 1.00 66.62 94 SER A C 1
ATOM 761 O O . SER A 1 94 ? -5.165 -7.654 -9.269 1.00 66.62 94 SER A O 1
ATOM 763 N N . GLY A 1 95 ? -3.329 -8.862 -8.777 1.00 78.75 95 GLY A N 1
ATOM 764 C CA . GLY A 1 95 ? -3.271 -8.466 -7.376 1.00 78.75 95 GLY A CA 1
ATOM 765 C C . GLY A 1 95 ? -3.152 -6.965 -7.139 1.00 78.75 95 GLY A C 1
ATOM 766 O O . GLY A 1 95 ? -2.924 -6.162 -8.046 1.00 78.75 95 GLY A O 1
ATOM 767 N N . LEU A 1 96 ? -3.258 -6.601 -5.869 1.00 86.19 96 LEU A N 1
ATOM 768 C CA . LEU A 1 96 ? -3.152 -5.256 -5.347 1.00 86.19 96 LEU A CA 1
ATOM 769 C C . LEU A 1 96 ? -2.140 -5.244 -4.200 1.00 86.19 96 LEU A C 1
ATOM 771 O O . LEU A 1 96 ? -2.328 -5.903 -3.181 1.00 86.19 96 LEU A O 1
ATOM 775 N N . THR A 1 97 ? -1.096 -4.434 -4.343 1.00 91.62 97 THR A N 1
ATOM 776 C CA . THR A 1 97 ? -0.259 -4.024 -3.216 1.00 91.62 97 THR A CA 1
ATOM 777 C C . THR A 1 97 ? -0.482 -2.535 -2.993 1.00 91.62 97 THR A C 1
ATOM 779 O O . THR A 1 97 ? -0.194 -1.721 -3.871 1.00 91.62 97 THR A O 1
ATOM 782 N N . LEU A 1 98 ? -1.015 -2.173 -1.831 1.00 93.69 98 LEU A N 1
ATOM 783 C CA . LEU A 1 98 ? -1.400 -0.805 -1.499 1.00 93.69 98 LEU A CA 1
ATOM 784 C C . LEU A 1 98 ? -0.782 -0.400 -0.168 1.00 93.69 98 LEU A C 1
ATOM 786 O O . LEU A 1 98 ? -0.852 -1.148 0.799 1.00 93.69 98 LEU A O 1
ATOM 790 N N . VAL A 1 99 ? -0.236 0.812 -0.093 1.00 97.12 99 VAL A N 1
ATOM 791 C CA . VAL A 1 99 ? 0.098 1.445 1.188 1.00 97.12 99 VAL A CA 1
ATOM 792 C C . VAL A 1 99 ? -0.695 2.730 1.335 1.00 97.12 99 VAL A C 1
ATOM 794 O O . VAL A 1 99 ? -0.615 3.619 0.488 1.00 97.12 99 VAL A O 1
ATOM 797 N N . GLN A 1 100 ? -1.426 2.838 2.438 1.00 97.56 100 GLN A N 1
ATOM 798 C CA . GLN A 1 100 ? -2.058 4.070 2.874 1.00 97.56 100 GLN A CA 1
ATOM 799 C C . GLN A 1 100 ? -1.167 4.768 3.903 1.00 97.56 100 GLN A C 1
ATOM 801 O O . GLN A 1 100 ? -0.653 4.128 4.822 1.00 97.56 100 GLN A O 1
ATOM 806 N N . SER A 1 101 ? -0.993 6.081 3.789 1.00 97.88 101 SER A N 1
ATOM 807 C CA . SER A 1 101 ? -0.104 6.854 4.659 1.00 97.88 101 SER A CA 1
ATOM 808 C C . SER A 1 101 ? -0.642 8.251 4.978 1.00 97.88 101 SER A C 1
ATOM 810 O O . SER A 1 101 ? -1.447 8.835 4.251 1.00 97.88 101 SER A O 1
ATOM 812 N N . HIS A 1 102 ? -0.183 8.826 6.093 1.00 96.25 102 HIS A N 1
ATOM 813 C CA . HIS A 1 102 ? -0.544 10.195 6.495 1.00 96.25 102 HIS A CA 1
ATOM 814 C C . HIS A 1 102 ? 0.219 11.275 5.710 1.00 96.25 102 HIS A C 1
ATOM 816 O O . HIS A 1 102 ? -0.158 12.446 5.726 1.00 96.25 102 HIS A O 1
ATOM 822 N N . ARG A 1 103 ? 1.309 10.895 5.036 1.00 95.56 103 ARG A N 1
ATOM 823 C CA . ARG A 1 103 ? 2.158 11.759 4.203 1.00 95.56 103 ARG A CA 1
ATOM 824 C C . ARG A 1 103 ? 2.559 11.005 2.932 1.00 95.56 103 ARG A C 1
ATOM 826 O O . ARG A 1 103 ? 2.589 9.774 2.980 1.00 95.56 103 ARG A O 1
ATOM 833 N N . PRO A 1 104 ? 2.910 11.693 1.832 1.00 95.38 104 PRO A N 1
ATOM 834 C CA . PRO A 1 104 ? 3.457 11.028 0.654 1.00 95.38 104 PRO A CA 1
ATOM 835 C C . PRO A 1 104 ? 4.682 10.183 1.015 1.00 95.38 104 PRO A C 1
ATOM 837 O O . PRO A 1 104 ? 5.559 10.640 1.752 1.00 95.38 104 PRO A O 1
ATOM 840 N N . LEU A 1 105 ? 4.745 8.958 0.494 1.00 95.06 105 LEU A N 1
ATOM 841 C CA . LEU A 1 105 ? 5.898 8.081 0.687 1.00 95.06 105 LEU A CA 1
ATOM 842 C C . LEU A 1 105 ? 7.072 8.527 -0.207 1.00 95.06 105 LEU A C 1
ATOM 844 O O . LEU A 1 105 ? 6.841 8.991 -1.329 1.00 95.06 105 LEU A O 1
ATOM 848 N N . PRO A 1 106 ? 8.337 8.339 0.220 1.00 94.25 106 PRO A N 1
ATOM 849 C CA . PRO A 1 106 ? 9.502 8.586 -0.634 1.00 94.25 106 PRO A CA 1
ATOM 850 C C . PRO A 1 106 ? 9.392 7.834 -1.965 1.00 94.25 106 PRO A C 1
ATOM 852 O O . PRO A 1 106 ? 9.002 6.669 -1.975 1.00 94.25 106 PRO A O 1
ATOM 855 N N . GLY A 1 107 ? 9.729 8.466 -3.093 1.00 90.31 107 GLY A N 1
ATOM 856 C CA . GLY A 1 107 ? 9.497 7.889 -4.430 1.00 90.31 107 GLY A CA 1
ATOM 857 C C . GLY A 1 107 ? 10.221 6.563 -4.706 1.00 90.31 107 GLY A C 1
ATOM 858 O O . GLY A 1 107 ? 9.778 5.780 -5.534 1.00 90.31 107 GLY A O 1
ATOM 859 N N . ASN A 1 108 ? 11.301 6.277 -3.980 1.00 88.75 108 ASN A N 1
ATOM 860 C CA . ASN A 1 108 ? 12.070 5.034 -4.075 1.00 88.75 108 ASN A CA 1
ATOM 861 C C . ASN A 1 108 ? 11.644 3.955 -3.061 1.00 88.75 108 ASN A C 1
ATOM 863 O O . ASN A 1 108 ? 12.254 2.887 -3.011 1.00 88.75 108 ASN A O 1
ATOM 867 N N . LEU A 1 109 ? 10.646 4.226 -2.217 1.00 92.69 109 LEU A 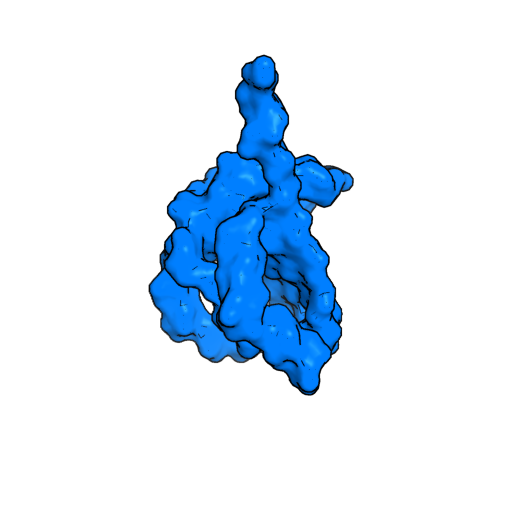N 1
ATOM 868 C CA . LEU A 1 109 ? 10.191 3.275 -1.212 1.00 92.69 109 LEU A CA 1
ATOM 869 C C . LEU A 1 109 ? 9.247 2.250 -1.844 1.00 92.69 109 LEU A C 1
ATOM 871 O O . LEU A 1 109 ? 8.108 2.588 -2.166 1.00 92.69 109 LEU A O 1
ATOM 875 N N . HIS A 1 110 ? 9.711 1.004 -1.966 1.00 91.50 110 HIS A N 1
ATOM 876 C CA . HIS A 1 110 ? 8.958 -0.119 -2.528 1.00 91.50 110 HIS A CA 1
ATOM 877 C C . HIS A 1 110 ? 8.978 -1.336 -1.577 1.00 91.50 110 HIS A C 1
ATOM 879 O O . HIS A 1 110 ? 10.072 -1.806 -1.255 1.00 91.50 110 HIS A O 1
ATOM 885 N N . PRO A 1 111 ? 7.821 -1.894 -1.156 1.00 88.00 111 PRO A N 1
ATOM 886 C CA . PRO A 1 111 ? 7.744 -3.027 -0.222 1.00 88.00 111 PRO A CA 1
ATOM 887 C C . PRO A 1 111 ? 8.566 -4.249 -0.662 1.00 88.00 111 PRO A C 1
ATOM 889 O O . PRO A 1 111 ? 9.369 -4.783 0.097 1.00 88.00 111 PRO A O 1
ATOM 892 N N . ARG A 1 112 ? 8.488 -4.610 -1.949 1.00 86.00 112 ARG A N 1
ATOM 893 C CA . ARG A 1 112 ? 9.262 -5.729 -2.528 1.00 86.00 112 ARG A CA 1
ATOM 894 C C . ARG A 1 112 ? 10.774 -5.483 -2.654 1.00 86.00 112 ARG A C 1
ATOM 896 O O . ARG A 1 112 ? 11.508 -6.388 -3.033 1.00 86.00 112 ARG A O 1
ATOM 903 N N . GLY A 1 113 ? 11.255 -4.272 -2.360 1.00 86.94 113 GLY A N 1
ATOM 904 C CA . GLY A 1 113 ? 12.685 -3.944 -2.383 1.00 86.94 113 GLY A CA 1
ATOM 905 C C . GLY A 1 113 ? 13.446 -4.406 -1.135 1.00 86.94 113 GLY A C 1
ATOM 906 O O . GLY A 1 113 ? 14.677 -4.357 -1.105 1.00 86.94 113 GLY A O 1
ATOM 907 N N . PHE A 1 114 ? 12.738 -4.849 -0.094 1.00 91.00 114 PHE A N 1
ATOM 908 C CA . PHE A 1 114 ? 13.335 -5.274 1.168 1.00 91.00 114 PHE A CA 1
ATOM 909 C C . PHE A 1 114 ? 13.559 -6.787 1.200 1.00 91.00 114 PHE A C 1
ATOM 911 O O . PHE A 1 114 ? 12.712 -7.571 0.795 1.00 91.00 114 PHE A O 1
ATOM 918 N N . ARG A 1 115 ? 14.702 -7.212 1.753 1.00 90.50 115 ARG A N 1
ATOM 919 C CA . ARG A 1 115 ? 15.013 -8.642 1.956 1.00 90.50 115 ARG A CA 1
ATOM 920 C C . ARG A 1 115 ? 14.329 -9.252 3.177 1.00 90.50 115 ARG A C 1
ATOM 922 O O . ARG A 1 115 ? 14.296 -10.469 3.303 1.00 90.50 115 ARG A O 1
ATOM 929 N N . ARG A 1 116 ? 13.896 -8.413 4.117 1.00 91.62 116 ARG A N 1
ATOM 930 C CA . ARG A 1 116 ? 13.270 -8.831 5.369 1.00 91.62 116 ARG A CA 1
ATOM 931 C C . ARG A 1 116 ? 12.032 -7.989 5.626 1.00 91.62 116 ARG A C 1
ATOM 933 O O . ARG A 1 116 ? 12.105 -6.758 5.586 1.00 91.62 116 ARG A O 1
ATOM 940 N N . GLU A 1 117 ? 10.944 -8.668 5.942 1.00 90.12 117 GLU A N 1
ATOM 941 C CA . GLU A 1 117 ? 9.640 -8.079 6.236 1.00 90.12 117 GLU A CA 1
ATOM 942 C C . GLU A 1 117 ? 9.689 -7.125 7.438 1.00 90.12 117 GLU A C 1
ATOM 944 O O . GLU A 1 117 ? 9.266 -5.980 7.342 1.00 90.12 117 GLU A O 1
ATOM 949 N N . ASP A 1 118 ? 10.348 -7.514 8.532 1.00 90.88 118 ASP A N 1
ATOM 950 C CA . 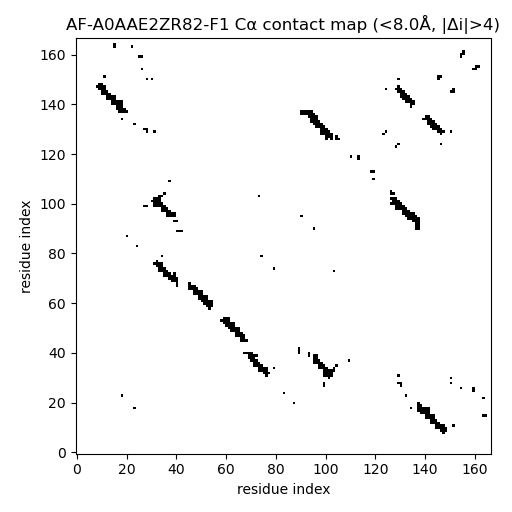ASP A 1 118 ? 10.524 -6.664 9.721 1.00 90.88 118 ASP A CA 1
ATOM 951 C C . ASP A 1 118 ? 11.185 -5.305 9.417 1.00 90.88 118 ASP A C 1
ATOM 953 O O . ASP A 1 118 ? 10.971 -4.289 10.084 1.00 90.88 118 ASP A O 1
ATOM 957 N N . THR A 1 119 ? 12.040 -5.271 8.401 1.00 92.62 119 THR A N 1
ATOM 958 C CA . THR A 1 119 ? 12.746 -4.073 7.963 1.00 92.62 119 THR A CA 1
ATOM 959 C C . THR A 1 119 ? 11.849 -3.234 7.067 1.00 92.62 119 THR A C 1
ATOM 961 O O . THR A 1 119 ? 11.785 -2.021 7.260 1.00 92.62 119 THR A O 1
ATOM 964 N N . MET A 1 120 ? 11.109 -3.875 6.160 1.00 94.81 120 MET A N 1
ATOM 965 C CA . MET A 1 120 ? 10.063 -3.231 5.366 1.00 94.81 120 MET A CA 1
ATOM 966 C C . MET A 1 120 ? 9.038 -2.535 6.268 1.00 94.81 120 MET A C 1
ATOM 968 O O . MET A 1 120 ? 8.847 -1.325 6.150 1.00 94.81 120 MET A O 1
ATOM 972 N N . LEU A 1 121 ? 8.438 -3.267 7.210 1.00 94.62 121 LEU A N 1
ATOM 973 C CA . LEU A 1 121 ? 7.397 -2.770 8.110 1.00 94.62 121 LEU A CA 1
ATOM 974 C C . LEU A 1 121 ? 7.880 -1.578 8.946 1.00 94.62 121 LEU A C 1
ATOM 976 O O . LEU A 1 121 ? 7.213 -0.543 9.004 1.00 94.62 121 LEU A O 1
ATOM 980 N N . ARG A 1 122 ? 9.088 -1.654 9.521 1.00 93.12 122 ARG A N 1
ATOM 981 C CA . ARG A 1 122 ? 9.682 -0.522 10.257 1.00 93.12 122 ARG A CA 1
ATOM 982 C C . ARG A 1 122 ? 9.908 0.700 9.372 1.00 93.12 122 ARG A C 1
ATOM 984 O O . ARG A 1 122 ? 9.689 1.824 9.822 1.00 93.12 122 ARG A O 1
ATOM 991 N N . VAL A 1 123 ? 10.363 0.518 8.131 1.00 94.75 123 VAL A N 1
ATOM 992 C CA . VAL A 1 123 ? 10.581 1.644 7.210 1.00 94.75 123 VAL A CA 1
ATOM 993 C C . VAL A 1 123 ? 9.254 2.260 6.771 1.00 94.75 123 VAL A C 1
ATOM 995 O O . VAL A 1 123 ? 9.142 3.486 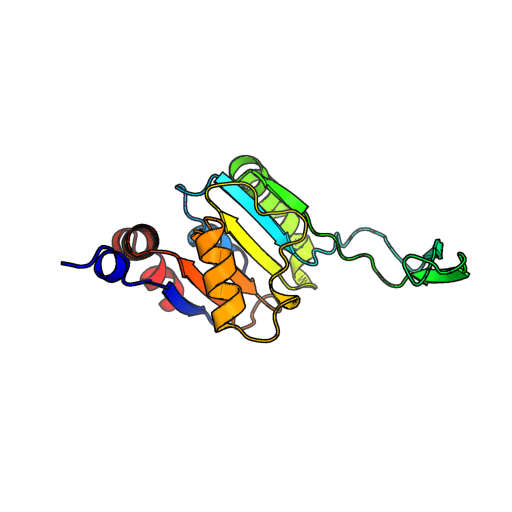6.783 1.00 94.75 123 VAL A O 1
ATOM 998 N N . LEU A 1 124 ? 8.241 1.454 6.449 1.00 95.56 124 LEU A N 1
ATOM 999 C CA . LEU A 1 124 ? 6.894 1.942 6.138 1.00 95.56 124 LEU A CA 1
ATOM 1000 C C . LEU A 1 124 ? 6.329 2.756 7.309 1.00 95.56 124 LEU A C 1
ATOM 1002 O O . LEU A 1 124 ? 5.930 3.908 7.125 1.00 95.56 124 LEU A O 1
ATOM 1006 N N . LYS A 1 125 ? 6.414 2.225 8.533 1.00 94.00 125 LYS A N 1
ATOM 1007 C CA . LYS A 1 125 ? 5.989 2.921 9.755 1.00 94.00 125 LYS A CA 1
ATOM 1008 C C . LYS A 1 125 ? 6.708 4.258 9.950 1.00 94.00 125 LYS A C 1
ATOM 1010 O O . LYS A 1 125 ? 6.062 5.279 10.181 1.00 94.00 125 LYS A O 1
ATOM 1015 N N . LYS A 1 126 ? 8.039 4.292 9.789 1.00 94.38 126 LYS A N 1
ATOM 1016 C CA . LYS A 1 126 ? 8.838 5.536 9.857 1.00 94.38 126 LYS A CA 1
ATOM 1017 C C . LYS A 1 126 ? 8.416 6.573 8.816 1.00 94.38 126 LYS A C 1
ATOM 1019 O O . LYS A 1 126 ? 8.544 7.769 9.063 1.00 94.38 126 LYS A O 1
ATOM 1024 N N . ASN A 1 127 ? 7.880 6.126 7.685 1.00 95.50 127 ASN A N 1
ATOM 1025 C CA . ASN A 1 127 ? 7.342 6.982 6.631 1.00 95.50 127 ASN A CA 1
ATOM 1026 C C . ASN A 1 127 ? 5.829 7.215 6.765 1.00 95.50 127 ASN A C 1
ATOM 1028 O O . ASN A 1 127 ? 5.166 7.583 5.801 1.00 95.50 127 ASN A O 1
ATOM 1032 N N . SER A 1 128 ? 5.290 7.085 7.983 1.00 95.12 128 SER A N 1
ATOM 1033 C CA . SER A 1 128 ? 3.893 7.396 8.305 1.00 95.12 128 SER A CA 1
ATOM 1034 C C . SER A 1 128 ? 2.871 6.524 7.567 1.00 95.12 128 SER A C 1
ATOM 1036 O O . SER A 1 128 ? 1.758 6.993 7.308 1.00 95.12 128 SER A O 1
ATOM 1038 N N . ALA A 1 129 ? 3.234 5.282 7.224 1.00 96.69 129 ALA A N 1
ATOM 1039 C CA . ALA A 1 129 ? 2.258 4.281 6.810 1.00 96.69 129 ALA A CA 1
ATOM 1040 C C . ALA A 1 129 ? 1.229 4.065 7.928 1.00 96.69 129 ALA A C 1
ATOM 1042 O O . ALA A 1 129 ? 1.571 4.085 9.111 1.00 96.69 129 ALA A O 1
ATOM 1043 N N . ALA A 1 130 ? -0.023 3.895 7.522 1.00 97.12 130 ALA A N 1
ATOM 1044 C CA . ALA A 1 130 ? -1.177 3.649 8.376 1.00 97.12 130 ALA A CA 1
ATOM 1045 C C . ALA A 1 130 ? -1.777 2.263 8.100 1.00 97.12 130 ALA A C 1
ATOM 1047 O O . ALA A 1 130 ? -2.179 1.577 9.035 1.00 97.12 130 ALA A O 1
ATOM 1048 N N . LEU A 1 131 ? -1.760 1.837 6.833 1.00 97.12 131 LEU A N 1
ATOM 1049 C CA . LEU A 1 131 ? -2.229 0.533 6.372 1.00 97.12 131 LEU A CA 1
ATOM 1050 C C . LEU A 1 131 ? -1.332 0.036 5.227 1.00 97.12 131 LEU A C 1
ATOM 1052 O O . LEU A 1 131 ? -0.980 0.817 4.343 1.00 97.12 131 LEU A O 1
ATOM 1056 N N . LEU A 1 132 ? -0.991 -1.247 5.227 1.00 96.81 132 LEU A N 1
ATOM 1057 C CA . LEU A 1 132 ? -0.470 -1.988 4.078 1.00 96.81 132 LEU A CA 1
ATOM 1058 C C . LEU A 1 132 ? -1.481 -3.086 3.740 1.00 96.81 132 LEU A C 1
ATOM 1060 O O . LEU A 1 132 ? -1.993 -3.757 4.632 1.00 96.81 132 LEU A O 1
ATOM 1064 N N . VAL A 1 133 ? -1.771 -3.235 2.454 1.00 94.25 133 VAL A N 1
ATOM 1065 C CA . VAL A 1 133 ? -2.647 -4.268 1.907 1.00 94.25 133 VAL A CA 1
ATOM 1066 C C . VAL A 1 133 ? -1.869 -5.051 0.867 1.00 94.25 133 VAL A C 1
ATOM 1068 O O . VAL A 1 133 ? -1.304 -4.466 -0.062 1.00 94.25 133 VAL A O 1
ATOM 1071 N N . GLU A 1 134 ? -1.887 -6.368 1.002 1.00 92.56 134 GLU A N 1
ATOM 1072 C CA . GLU A 1 134 ? -1.305 -7.314 0.061 1.00 92.56 134 GLU A CA 1
ATOM 1073 C C . GLU A 1 134 ? -2.371 -8.330 -0.345 1.00 92.56 134 GLU A C 1
ATOM 1075 O O . GLU A 1 134 ? -2.613 -9.318 0.339 1.00 92.56 134 GLU A O 1
ATOM 1080 N N . LEU A 1 135 ? -3.021 -8.074 -1.476 1.00 88.25 135 LEU A N 1
ATOM 1081 C CA . LEU A 1 135 ? -4.027 -8.947 -2.073 1.00 88.25 135 LEU A CA 1
ATOM 1082 C C . LEU A 1 135 ? -3.427 -9.564 -3.347 1.00 88.25 135 LEU A C 1
ATOM 1084 O O . LEU A 1 135 ? -3.350 -8.876 -4.363 1.00 88.25 135 LEU A O 1
ATOM 1088 N N . PRO A 1 136 ? -2.951 -10.818 -3.326 1.00 77.88 136 PRO A N 1
ATOM 1089 C CA . PRO A 1 136 ? -2.248 -11.418 -4.460 1.00 77.88 136 PRO A CA 1
ATOM 1090 C C . PRO A 1 136 ? -3.139 -11.591 -5.698 1.00 77.88 136 PRO A C 1
ATOM 1092 O O . PRO A 1 136 ? -2.702 -11.226 -6.790 1.00 77.88 136 PRO A O 1
ATOM 1095 N N . HIS A 1 137 ? -4.380 -12.058 -5.532 1.00 73.88 137 HIS A N 1
ATOM 1096 C CA . HIS A 1 137 ? -5.440 -12.070 -6.548 1.00 73.88 137 HIS A CA 1
ATOM 1097 C C . HIS A 1 137 ? -6.809 -11.951 -5.862 1.00 73.88 137 HIS A C 1
ATOM 1099 O O . HIS A 1 137 ? -6.930 -12.139 -4.652 1.00 73.88 137 HIS A O 1
ATOM 1105 N N . ARG A 1 138 ? -7.863 -11.637 -6.625 1.00 66.31 138 ARG A N 1
ATOM 1106 C CA . ARG A 1 138 ? -9.239 -11.631 -6.103 1.00 66.31 138 ARG A CA 1
ATOM 1107 C C . ARG A 1 138 ? -9.620 -13.036 -5.608 1.00 66.31 138 ARG A C 1
ATOM 1109 O O . ARG A 1 138 ? -9.368 -14.005 -6.316 1.00 66.31 138 ARG A O 1
ATOM 1116 N N . VAL A 1 139 ? -10.310 -13.120 -4.466 1.00 70.12 139 VAL A N 1
ATOM 1117 C CA . VAL A 1 139 ? -10.760 -14.383 -3.837 1.00 70.12 139 VAL A CA 1
ATOM 1118 C C . VAL A 1 139 ? -9.599 -15.236 -3.289 1.00 70.12 139 VAL A C 1
ATOM 1120 O O . VAL A 1 139 ? -9.784 -16.398 -2.945 1.00 70.12 139 VAL A O 1
ATOM 1123 N N . GLU A 1 140 ? -8.400 -14.668 -3.158 1.00 80.12 140 GLU A N 1
ATOM 1124 C CA . GLU A 1 140 ? -7.302 -15.283 -2.401 1.00 80.12 140 GLU A CA 1
ATOM 1125 C C . GLU A 1 140 ? -7.222 -14.702 -0.981 1.00 80.12 140 GLU A C 1
ATOM 1127 O O . GLU A 1 140 ? -7.944 -13.768 -0.623 1.00 80.12 140 GLU A O 1
ATOM 1132 N N . THR A 1 141 ? -6.339 -15.266 -0.158 1.00 88.31 141 THR A N 1
ATOM 1133 C CA . THR A 1 141 ? -6.010 -14.713 1.157 1.00 88.31 141 THR A CA 1
ATOM 1134 C C . THR A 1 141 ? -5.264 -13.391 0.987 1.00 88.31 141 THR A C 1
ATOM 1136 O O . THR A 1 141 ? -4.188 -13.351 0.384 1.00 88.31 141 THR A O 1
ATOM 1139 N N . ALA A 1 142 ? -5.818 -12.310 1.533 1.00 90.56 142 ALA A N 1
ATOM 1140 C CA . ALA A 1 142 ? -5.145 -11.020 1.608 1.00 90.56 142 ALA A CA 1
ATOM 1141 C C . ALA A 1 142 ? -4.511 -10.798 2.978 1.00 90.56 142 ALA A C 1
ATOM 1143 O O . ALA A 1 142 ? -5.108 -11.111 4.008 1.00 90.56 142 ALA A O 1
ATOM 1144 N N . GLY A 1 143 ? -3.322 -10.200 2.969 1.00 92.94 143 GLY A N 1
ATOM 1145 C CA . GLY A 1 143 ? -2.663 -9.674 4.155 1.00 92.94 143 GLY A CA 1
ATOM 1146 C C . GLY A 1 143 ? -3.004 -8.207 4.371 1.00 92.94 143 GLY A C 1
ATOM 1147 O O . GLY A 1 143 ? -2.921 -7.392 3.446 1.00 92.94 143 GLY A O 1
ATOM 1148 N N . PHE A 1 144 ? -3.364 -7.867 5.602 1.00 94.25 144 PHE A N 1
ATOM 1149 C CA . PHE A 1 144 ? -3.591 -6.497 6.032 1.00 94.25 144 PHE A CA 1
ATOM 1150 C C . PHE A 1 144 ? -2.726 -6.202 7.245 1.00 94.25 144 PHE A C 1
ATOM 1152 O O . PHE A 1 144 ? -2.813 -6.881 8.265 1.00 94.25 144 PHE A O 1
ATOM 1159 N N . THR A 1 145 ? -1.928 -5.148 7.135 1.00 96.00 145 THR A N 1
ATOM 1160 C CA . THR A 1 145 ? -1.058 -4.678 8.207 1.00 96.00 145 THR A CA 1
ATOM 1161 C C . THR A 1 145 ? -1.445 -3.266 8.598 1.00 96.00 145 THR A C 1
ATOM 1163 O O . THR A 1 145 ? -1.315 -2.323 7.812 1.00 96.00 145 THR A O 1
ATOM 1166 N N . VAL A 1 146 ? -1.885 -3.094 9.838 1.00 96.19 146 VAL A N 1
ATOM 1167 C CA . VAL A 1 146 ? -2.286 -1.808 10.404 1.00 96.19 146 VAL A CA 1
ATOM 1168 C C . VAL A 1 146 ? -1.176 -1.268 11.289 1.00 96.19 146 VAL A C 1
ATOM 1170 O O . VAL A 1 146 ? -0.701 -1.914 12.225 1.00 96.19 146 VAL A O 1
ATOM 1173 N N . PHE A 1 147 ? -0.772 -0.035 11.008 1.00 95.19 147 PHE A N 1
ATOM 1174 C CA . PHE A 1 147 ? 0.301 0.629 11.730 1.00 95.19 147 PHE A CA 1
ATOM 1175 C C . PHE A 1 147 ? -0.272 1.539 12.815 1.00 95.19 147 PHE A C 1
ATOM 1177 O O . PHE A 1 147 ? -0.911 2.555 12.529 1.00 95.19 147 PHE A O 1
ATOM 1184 N N . GLY A 1 148 ? 0.045 1.216 14.070 1.00 93.12 148 GLY A N 1
ATOM 1185 C CA . GLY A 1 148 ? -0.280 2.032 15.234 1.00 93.12 148 GLY A CA 1
ATOM 1186 C C . GLY A 1 148 ? -1.652 1.742 15.841 1.00 93.12 148 GLY A C 1
ATOM 1187 O O . GLY A 1 148 ? -2.650 1.558 15.146 1.00 93.12 148 GLY A O 1
ATOM 1188 N N . ARG A 1 149 ? -1.697 1.777 17.175 1.00 92.06 149 ARG A N 1
ATOM 1189 C CA . ARG A 1 149 ? -2.860 1.400 17.984 1.00 92.06 149 ARG A CA 1
ATOM 1190 C C . ARG A 1 149 ? -4.148 2.107 17.623 1.00 92.06 149 ARG A C 1
ATOM 1192 O O . ARG A 1 149 ? -5.158 1.466 17.407 1.00 92.06 149 ARG A O 1
ATOM 1199 N N . ARG A 1 150 ? -4.085 3.430 17.480 1.00 91.88 150 ARG A N 1
ATOM 1200 C CA . ARG A 1 150 ? -5.248 4.264 17.162 1.00 91.88 150 ARG A CA 1
ATOM 1201 C C . ARG A 1 150 ? -5.950 3.834 15.871 1.00 91.88 150 ARG A C 1
ATOM 1203 O O . ARG A 1 150 ? -7.166 3.942 15.776 1.00 91.88 150 ARG A O 1
ATOM 1210 N N . ASN A 1 151 ? -5.183 3.402 14.872 1.00 93.50 151 ASN A N 1
ATOM 1211 C CA . ASN A 1 151 ? -5.746 2.944 13.607 1.00 93.50 151 ASN A CA 1
ATOM 1212 C C . ASN A 1 151 ? -6.403 1.569 13.770 1.00 93.50 151 ASN A C 1
ATOM 1214 O O . ASN A 1 151 ? -7.473 1.347 13.218 1.00 93.50 151 ASN A O 1
ATOM 1218 N N . TYR A 1 152 ? -5.796 0.680 14.557 1.00 93.00 152 TYR A N 1
ATOM 1219 C CA . TYR A 1 152 ? -6.367 -0.627 14.874 1.00 93.00 152 TYR A CA 1
ATOM 1220 C C . TYR A 1 152 ? -7.645 -0.513 15.714 1.00 93.00 152 TYR A C 1
ATOM 1222 O O . TYR A 1 152 ? -8.672 -1.069 15.340 1.00 93.00 152 TYR A O 1
ATOM 1230 N N . ASP A 1 153 ? -7.611 0.276 16.791 1.00 91.88 153 ASP A N 1
ATOM 1231 C CA . ASP A 1 153 ? -8.770 0.524 17.652 1.00 91.88 153 ASP A CA 1
ATOM 1232 C C . ASP A 1 153 ? -9.936 1.097 16.839 1.00 91.88 153 ASP A C 1
ATOM 1234 O O . ASP A 1 153 ? -11.063 0.652 17.005 1.00 91.88 153 ASP A O 1
ATOM 1238 N N . TYR A 1 154 ? -9.672 1.996 15.880 1.00 92.81 154 TYR A N 1
ATOM 1239 C CA . TYR A 1 154 ? -10.705 2.484 14.964 1.00 92.81 154 TYR A CA 1
ATOM 1240 C C . TYR A 1 154 ? -11.400 1.342 14.205 1.00 92.81 154 TYR A C 1
ATOM 1242 O O . TYR A 1 154 ? -12.625 1.341 14.102 1.00 92.81 154 TYR A O 1
ATOM 1250 N N . LEU A 1 155 ? -10.652 0.365 13.687 1.00 92.12 155 LEU A N 1
ATOM 1251 C CA . LEU A 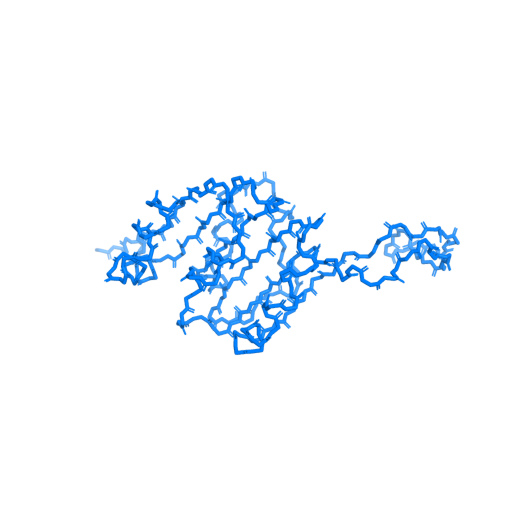1 155 ? -11.243 -0.763 12.963 1.00 92.12 155 LEU A CA 1
ATOM 1252 C C . LEU A 1 155 ? -12.065 -1.672 13.885 1.00 92.12 155 LEU A C 1
ATOM 1254 O O . LEU A 1 155 ? -13.127 -2.141 13.478 1.00 92.12 155 LEU A O 1
ATOM 1258 N N . VAL A 1 156 ? -11.608 -1.886 15.120 1.00 90.69 156 VAL A N 1
ATOM 1259 C CA . VAL A 1 156 ? -12.316 -2.697 16.123 1.00 90.69 156 VAL A CA 1
ATOM 1260 C C . VAL A 1 156 ? -13.583 -1.996 16.617 1.00 90.69 156 VAL A C 1
ATOM 1262 O O . VAL A 1 156 ? -14.660 -2.580 16.594 1.00 90.69 156 VAL A O 1
ATOM 1265 N N . GLU A 1 157 ? -13.489 -0.726 17.012 1.00 90.25 157 GLU A N 1
ATOM 1266 C CA . GLU A 1 157 ? -14.616 0.071 17.521 1.00 90.25 157 GLU A CA 1
ATOM 1267 C C . GLU A 1 157 ? -15.736 0.229 16.486 1.00 90.25 157 GLU A C 1
ATOM 1269 O O . GLU A 1 157 ? -16.909 0.316 16.845 1.00 90.25 157 GLU A O 1
ATOM 1274 N N . ASN A 1 158 ? -15.379 0.242 15.199 1.00 87.62 158 ASN A N 1
ATOM 1275 C CA . ASN A 1 158 ? -16.335 0.296 14.094 1.00 87.62 158 ASN A CA 1
ATOM 1276 C C . ASN A 1 158 ? -16.746 -1.100 13.591 1.00 87.62 158 ASN A C 1
ATOM 1278 O O . ASN A 1 158 ? -17.398 -1.187 12.553 1.00 87.62 158 ASN A O 1
ATOM 1282 N N . GLN A 1 159 ? -16.375 -2.171 14.307 1.00 85.75 159 GLN A N 1
ATOM 1283 C CA . GLN A 1 159 ? -16.691 -3.571 13.991 1.00 85.75 159 GLN A CA 1
ATOM 1284 C C . GLN A 1 159 ? -16.278 -3.985 12.571 1.00 85.75 159 GLN A C 1
ATOM 1286 O O . GLN A 1 159 ? -16.862 -4.888 11.984 1.00 85.75 159 GLN A O 1
ATOM 1291 N N . ILE A 1 160 ? -15.267 -3.328 11.995 1.00 85.94 160 ILE A N 1
ATOM 1292 C CA . ILE A 1 160 ? -14.842 -3.580 10.615 1.00 85.94 160 ILE A CA 1
ATOM 1293 C C . ILE A 1 160 ? -14.164 -4.946 10.528 1.00 85.94 160 ILE A C 1
ATOM 1295 O O . ILE A 1 160 ? -14.458 -5.706 9.616 1.00 85.94 160 ILE A O 1
ATOM 1299 N N . ILE A 1 161 ? -13.294 -5.276 11.488 1.00 81.56 161 ILE A N 1
ATOM 1300 C CA . ILE A 1 161 ? -12.602 -6.575 11.517 1.00 81.56 161 ILE A CA 1
ATOM 1301 C C . ILE A 1 161 ? -13.616 -7.707 11.736 1.00 81.56 161 ILE A C 1
ATOM 1303 O O . ILE A 1 161 ? -13.653 -8.647 10.952 1.00 81.56 161 ILE A O 1
ATOM 1307 N N . GLU A 1 162 ? -14.505 -7.569 12.725 1.00 79.25 162 GLU A N 1
ATOM 1308 C CA . GLU A 1 162 ? -15.538 -8.573 13.027 1.00 79.25 162 GLU A CA 1
ATOM 1309 C C . GLU A 1 162 ? -16.510 -8.788 11.856 1.00 79.25 162 GLU A C 1
ATOM 1311 O O . GLU A 1 162 ? -16.849 -9.923 11.527 1.00 79.25 162 GLU A O 1
ATOM 1316 N N . ALA A 1 163 ? -16.942 -7.707 11.198 1.00 71.62 163 ALA A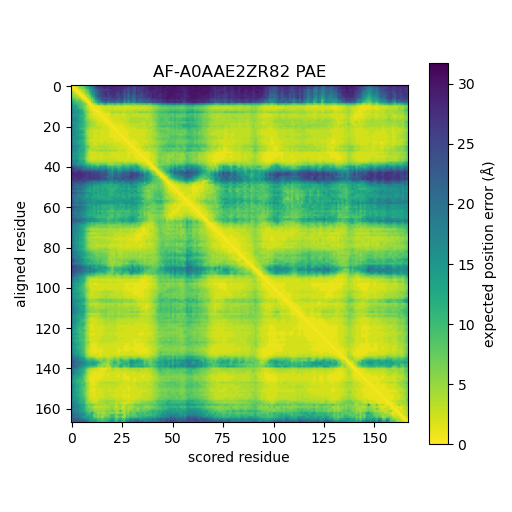 N 1
ATOM 1317 C CA . ALA A 1 163 ? -17.842 -7.789 10.050 1.00 71.62 163 ALA A CA 1
ATOM 1318 C C . ALA A 1 163 ? -17.195 -8.460 8.832 1.00 71.62 163 ALA A C 1
ATOM 1320 O O . ALA A 1 163 ? -17.908 -9.025 8.007 1.00 71.62 163 ALA A O 1
ATOM 1321 N N . ILE A 1 164 ? -15.869 -8.380 8.712 1.00 76.44 164 ILE A N 1
ATOM 1322 C CA . ILE A 1 164 ? -15.116 -8.979 7.612 1.00 76.44 164 ILE A CA 1
ATOM 1323 C C . ILE A 1 164 ? -14.785 -10.450 7.895 1.00 76.44 164 ILE A C 1
ATOM 1325 O O . ILE A 1 164 ? -14.887 -11.268 6.992 1.00 76.44 164 ILE A O 1
ATOM 1329 N N . GLU A 1 165 ? -14.433 -10.814 9.130 1.00 70.81 165 GLU A N 1
ATOM 1330 C CA . GLU A 1 165 ? -14.168 -12.217 9.498 1.00 70.81 165 GLU A CA 1
ATOM 1331 C C . GLU A 1 165 ? -15.438 -13.087 9.519 1.00 70.81 165 GLU A C 1
ATOM 1333 O O . GLU A 1 165 ? -15.356 -14.308 9.393 1.00 70.81 165 GLU A O 1
ATOM 1338 N N . GLY A 1 166 ? -16.613 -12.476 9.705 1.00 60.19 166 GLY A N 1
ATOM 1339 C CA . GLY A 1 166 ? -17.902 -13.173 9.744 1.00 60.19 166 GLY A CA 1
ATOM 1340 C C . GLY A 1 166 ? -18.630 -13.317 8.400 1.00 60.19 166 GLY A C 1
ATOM 1341 O O . GLY A 1 166 ? -19.722 -13.894 8.392 1.00 60.19 166 GLY A O 1
ATOM 1342 N N . ALA A 1 167 ? -18.085 -12.761 7.311 1.00 53.88 167 ALA A N 1
ATOM 1343 C CA . ALA A 1 167 ? -18.676 -12.749 5.966 1.0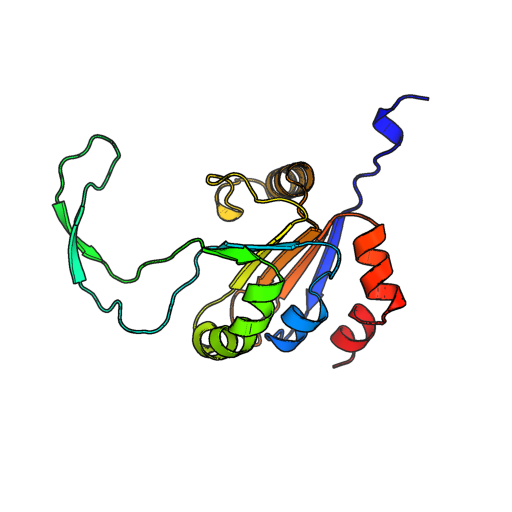0 53.88 167 ALA A CA 1
ATOM 1344 C C . ALA A 1 167 ? -18.176 -13.914 5.095 1.00 53.88 167 ALA A C 1
ATOM 1346 O O . ALA A 1 167 ? -18.992 -14.409 4.280 1.00 53.88 167 ALA A O 1
#

Radius of gyration: 17.99 Å; Cα contacts (8 Å, |Δi|>4): 268; chains: 1; bounding box: 44×27×62 Å